Protein AF-A0A921GCU2-F1 (afdb_monomer_lite)

Sequence (90 aa):
MQIKDIRKFILLVIQGDKTIDARLKLFQNQKNEVEKQIKQLEEALDTIKFKCWYYETAKSVGNTAFVDSIPDEELPEDLRIIRQKMRSLE

Structure (mmCIF, N/CA/C/O backbone):
data_AF-A0A921GCU2-F1
#
_entry.id   AF-A0A921GCU2-F1
#
loop_
_atom_site.group_PDB
_atom_site.id
_atom_site.type_symbol
_atom_site.label_atom_id
_atom_site.label_alt_id
_atom_site.label_comp_id
_atom_site.label_asym_id
_atom_site.label_entity_id
_atom_site.label_seq_id
_atom_site.pdbx_PDB_ins_code
_atom_site.Cartn_x
_atom_site.Cartn_y
_atom_site.Cartn_z
_atom_site.occupancy
_atom_site.B_iso_or_equiv
_atom_site.auth_seq_id
_atom_site.auth_comp_id
_atom_site.auth_asym_id
_atom_site.auth_atom_id
_atom_site.pdbx_PDB_model_num
ATOM 1 N N . MET A 1 1 ? -12.439 -4.877 7.779 1.00 74.38 1 MET A N 1
ATOM 2 C CA . MET A 1 1 ? -13.392 -5.267 8.839 1.00 74.38 1 MET A CA 1
ATOM 3 C C . MET A 1 1 ? -14.319 -6.353 8.321 1.00 74.38 1 MET A C 1
ATOM 5 O O . MET A 1 1 ? -14.926 -6.157 7.276 1.00 74.38 1 MET A O 1
ATOM 9 N N . GLN A 1 2 ? -14.403 -7.500 8.995 1.00 83.88 2 GLN A N 1
ATOM 10 C CA . GLN A 1 2 ? -15.290 -8.594 8.587 1.00 83.88 2 GLN A CA 1
ATOM 11 C C . GLN A 1 2 ? -16.669 -8.468 9.258 1.00 83.88 2 GLN A C 1
ATOM 13 O O . GLN A 1 2 ? -16.815 -7.812 10.288 1.00 83.88 2 GLN A O 1
ATOM 18 N N . ILE A 1 3 ? -17.685 -9.158 8.725 1.00 85.38 3 ILE A N 1
ATOM 19 C CA . ILE A 1 3 ? -19.059 -9.165 9.277 1.00 85.38 3 ILE A CA 1
ATOM 20 C C . ILE A 1 3 ? -19.081 -9.561 10.768 1.00 85.38 3 ILE A C 1
ATOM 22 O O . ILE A 1 3 ? -19.868 -9.029 11.553 1.00 85.38 3 ILE A O 1
ATOM 26 N N . LYS A 1 4 ? -18.180 -10.459 11.187 1.00 83.44 4 LYS A N 1
ATOM 27 C CA . LYS A 1 4 ? -18.022 -10.871 12.592 1.00 83.44 4 LYS A CA 1
ATOM 28 C C . LYS A 1 4 ? -17.594 -9.718 13.513 1.00 83.44 4 LYS A C 1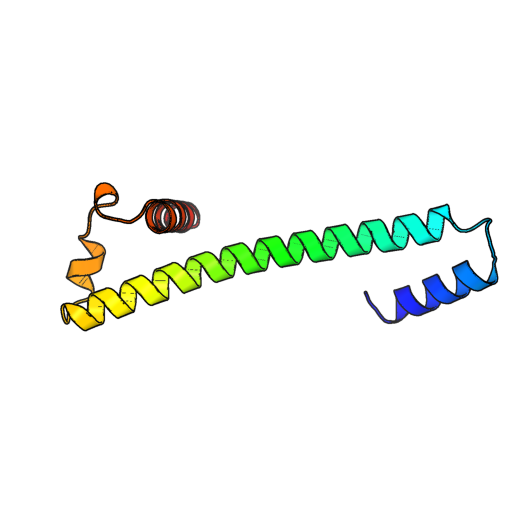
ATOM 30 O O . LYS A 1 4 ? -18.071 -9.632 14.643 1.00 83.44 4 LYS A O 1
ATOM 35 N N . ASP A 1 5 ? -16.752 -8.812 13.020 1.00 86.06 5 ASP A N 1
ATOM 36 C CA . ASP A 1 5 ? -16.233 -7.680 13.791 1.00 86.06 5 ASP A CA 1
ATOM 37 C C . ASP A 1 5 ? -17.317 -6.611 13.974 1.00 86.06 5 ASP A C 1
ATOM 39 O O . ASP A 1 5 ? -17.426 -6.021 15.045 1.00 86.06 5 ASP A O 1
ATOM 43 N N . ILE A 1 6 ? -18.190 -6.444 12.972 1.00 89.69 6 ILE A N 1
ATOM 44 C CA . ILE A 1 6 ? -19.360 -5.556 13.037 1.00 89.69 6 ILE A CA 1
ATOM 45 C C . ILE A 1 6 ? -20.334 -6.036 14.118 1.00 89.69 6 ILE A C 1
ATOM 47 O O . ILE A 1 6 ? -20.756 -5.252 14.967 1.00 89.69 6 ILE A O 1
ATOM 51 N N . ARG A 1 7 ? -20.652 -7.338 14.147 1.00 91.38 7 ARG A N 1
ATOM 52 C CA . ARG A 1 7 ? -21.504 -7.917 15.202 1.00 91.38 7 ARG A CA 1
ATOM 53 C C . ARG A 1 7 ? -20.896 -7.717 16.590 1.00 91.38 7 ARG A C 1
ATOM 55 O O . ARG A 1 7 ? -21.600 -7.313 17.512 1.00 91.38 7 ARG A O 1
ATOM 62 N N . LYS A 1 8 ? -19.587 -7.954 16.734 1.00 90.19 8 LYS A N 1
ATOM 63 C CA . LYS A 1 8 ? -18.863 -7.722 17.992 1.00 90.19 8 LYS A CA 1
ATOM 64 C C . LYS A 1 8 ? -18.937 -6.256 18.420 1.00 90.19 8 LYS A C 1
ATOM 66 O O . LYS A 1 8 ? -19.204 -5.987 19.585 1.00 90.19 8 LYS A O 1
ATOM 71 N N . PHE A 1 9 ? -18.745 -5.320 17.495 1.00 93.19 9 PHE A N 1
ATOM 72 C CA . PHE A 1 9 ? -18.855 -3.892 17.776 1.00 93.19 9 PHE A CA 1
ATOM 73 C C . PHE A 1 9 ? -20.253 -3.509 18.278 1.00 93.19 9 PHE A C 1
ATOM 75 O O . PHE A 1 9 ? -20.358 -2.859 19.316 1.00 93.19 9 PHE A O 1
ATOM 82 N N . ILE A 1 10 ? -21.317 -3.982 17.619 1.00 93.88 10 ILE A N 1
ATOM 83 C CA . ILE A 1 10 ? -22.706 -3.734 18.044 1.00 93.88 10 ILE A CA 1
ATOM 84 C C . ILE A 1 10 ? -22.937 -4.233 19.480 1.00 93.88 10 ILE A C 1
ATOM 86 O O . ILE A 1 10 ? -23.470 -3.496 20.308 1.00 93.88 10 ILE A O 1
ATOM 90 N N . LEU A 1 11 ? -22.475 -5.444 19.812 1.00 94.62 11 LEU A N 1
ATOM 91 C CA . LEU A 1 11 ? -22.587 -5.990 21.172 1.00 94.62 11 LEU A CA 1
ATOM 92 C C . LEU A 1 11 ? -21.835 -5.153 22.215 1.00 94.62 11 LEU A C 1
ATOM 94 O O . LEU A 1 11 ? -22.303 -5.029 23.345 1.00 94.62 11 LEU A O 1
ATOM 98 N N . LEU A 1 12 ? -20.681 -4.585 21.857 1.00 94.25 12 LEU A N 1
ATOM 99 C CA . LEU A 1 12 ? -19.927 -3.703 22.749 1.00 94.25 12 LEU A CA 1
ATOM 100 C C . LEU A 1 12 ? -20.657 -2.373 22.962 1.00 94.25 12 LEU A C 1
ATOM 102 O O . LEU A 1 12 ? -20.708 -1.896 24.092 1.00 94.25 12 LEU A O 1
ATOM 106 N N . VAL A 1 13 ? -21.254 -1.799 21.914 1.00 94.44 13 VAL A N 1
ATOM 107 C CA . VAL A 1 13 ? -22.038 -0.557 22.012 1.00 94.44 13 VAL A CA 1
ATOM 108 C C . VAL A 1 13 ? -23.242 -0.734 22.939 1.00 94.44 13 VAL A C 1
ATOM 110 O O . VAL A 1 13 ? -23.451 0.103 23.811 1.00 94.44 13 VAL A O 1
ATOM 113 N N . ILE A 1 14 ? -23.978 -1.847 22.825 1.00 96.06 14 ILE A N 1
ATOM 114 C CA . ILE A 1 14 ? -25.127 -2.155 23.701 1.00 96.06 14 ILE A CA 1
ATOM 115 C C . ILE A 1 14 ? -24.715 -2.219 25.181 1.00 96.06 14 ILE A C 1
ATOM 117 O O . ILE A 1 14 ? -25.483 -1.849 26.063 1.00 96.06 14 ILE A O 1
ATOM 121 N N . GLN A 1 15 ? -23.492 -2.666 25.469 1.00 94.44 15 GLN A N 1
ATOM 122 C CA . GLN A 1 15 ? -22.964 -2.756 26.833 1.00 94.44 15 GLN A CA 1
ATOM 123 C C . GLN A 1 15 ? -22.549 -1.401 27.434 1.00 94.44 15 GLN A C 1
ATOM 125 O O . GLN A 1 15 ? -22.217 -1.359 28.620 1.00 94.44 15 GLN A O 1
ATOM 130 N N . GLY A 1 16 ? -22.572 -0.317 26.655 1.00 93.75 16 GLY A N 1
ATOM 131 C CA . GLY A 1 16 ? -22.302 1.041 27.123 1.00 93.75 16 GLY A CA 1
ATOM 132 C C . GLY A 1 16 ? -20.827 1.326 27.415 1.00 93.75 16 GLY A C 1
ATOM 133 O O . GLY A 1 16 ? -19.916 0.712 26.855 1.00 93.75 16 GLY A O 1
ATOM 134 N N . ASP A 1 17 ? -20.570 2.299 28.284 1.00 96.19 17 ASP A N 1
ATOM 135 C CA . ASP A 1 17 ? -19.252 2.942 28.394 1.00 96.19 17 ASP A CA 1
ATOM 136 C C . ASP A 1 17 ? -18.147 2.057 28.970 1.00 96.19 17 ASP A C 1
ATOM 138 O O . ASP A 1 17 ? -16.976 2.234 28.641 1.00 96.19 17 ASP A O 1
ATOM 142 N N . LYS A 1 18 ? -18.506 0.993 29.696 1.00 95.38 18 LYS A N 1
ATOM 143 C CA . LYS A 1 18 ? -17.549 -0.024 30.167 1.00 95.38 18 LYS A CA 1
ATOM 144 C C . LYS A 1 18 ? -16.787 -0.742 29.042 1.00 95.38 18 LYS A C 1
ATOM 146 O O . LYS A 1 18 ? -15.850 -1.482 29.312 1.00 95.38 18 LYS A O 1
ATOM 151 N N . THR A 1 19 ? -17.208 -0.578 27.786 1.00 96.19 19 THR A N 1
ATOM 152 C CA . THR A 1 19 ? -16.567 -1.189 26.614 1.00 96.19 19 THR A CA 1
ATOM 153 C C . THR A 1 19 ? -15.812 -0.196 25.732 1.00 96.19 19 THR A C 1
ATOM 155 O O . THR A 1 19 ? -15.388 -0.583 24.641 1.00 96.19 19 THR A O 1
ATOM 158 N N . ILE A 1 20 ? -15.651 1.069 26.147 1.00 95.88 20 ILE A N 1
ATOM 159 C CA . ILE A 1 20 ? -14.954 2.094 25.348 1.00 95.88 20 ILE A CA 1
ATOM 160 C C . ILE A 1 20 ? -13.557 1.613 24.942 1.00 95.88 20 ILE A C 1
ATOM 162 O O . ILE A 1 20 ? -13.240 1.643 23.755 1.00 95.88 20 ILE A O 1
ATOM 166 N N . ASP A 1 21 ? -12.775 1.060 25.872 1.00 96.31 21 ASP A N 1
ATOM 167 C CA . ASP A 1 21 ? -11.433 0.541 25.574 1.00 96.31 21 ASP A CA 1
ATOM 168 C C . ASP A 1 21 ? -11.457 -0.597 24.546 1.00 96.31 21 ASP A C 1
ATOM 170 O O . ASP A 1 21 ? -10.640 -0.656 23.624 1.00 96.31 21 ASP A O 1
ATOM 174 N N . ALA A 1 22 ? -12.438 -1.497 24.653 1.00 94.00 22 ALA A N 1
ATOM 175 C CA . ALA A 1 22 ? -12.600 -2.602 23.714 1.00 94.00 22 ALA A CA 1
ATOM 176 C C . ALA A 1 22 ? -13.004 -2.113 22.311 1.00 94.00 22 ALA A C 1
ATOM 178 O O . ALA A 1 22 ? -12.520 -2.650 21.310 1.00 94.00 22 ALA A O 1
ATOM 179 N N . ARG A 1 23 ? -13.867 -1.090 22.231 1.00 94.44 23 ARG A N 1
ATOM 180 C CA . ARG A 1 23 ? -14.266 -0.436 20.974 1.00 94.44 23 ARG A CA 1
ATOM 181 C C . ARG A 1 23 ? -13.087 0.309 20.346 1.00 94.44 23 ARG A C 1
ATOM 183 O O . ARG A 1 23 ? -12.846 0.150 19.151 1.00 94.44 23 ARG A O 1
ATOM 190 N N . LEU A 1 24 ? -12.314 1.044 21.145 1.00 95.56 24 LEU A N 1
ATOM 191 C CA . LEU A 1 24 ? -11.109 1.745 20.701 1.00 95.56 24 LEU A CA 1
ATOM 192 C C . LEU A 1 24 ? -10.083 0.768 20.118 1.00 95.56 24 LEU A C 1
ATOM 194 O O . LEU A 1 24 ? -9.617 0.965 18.997 1.00 95.56 24 LEU A O 1
ATOM 198 N N . LYS A 1 25 ? -9.793 -0.328 20.829 1.00 95.06 25 LYS A N 1
ATOM 199 C CA . LYS A 1 25 ? -8.848 -1.354 20.367 1.00 95.06 25 LYS A CA 1
ATOM 200 C C . LYS A 1 25 ? -9.269 -1.982 19.036 1.00 95.06 25 LYS A C 1
ATOM 202 O O . LYS A 1 25 ? -8.424 -2.246 18.184 1.00 95.06 25 LYS A O 1
ATOM 207 N N . LEU A 1 26 ? -10.571 -2.204 18.834 1.00 93.19 26 LEU A N 1
ATOM 208 C CA . LEU A 1 26 ? -11.102 -2.715 17.567 1.00 93.19 26 LEU A CA 1
ATOM 209 C C . LEU A 1 26 ? -10.772 -1.765 16.407 1.00 93.19 26 LEU A C 1
ATOM 211 O O . LEU A 1 26 ? -10.265 -2.217 15.380 1.00 93.19 26 LEU A O 1
ATOM 215 N N . PHE A 1 27 ? -10.999 -0.461 16.579 1.00 94.25 27 PHE A N 1
ATOM 216 C CA . PHE A 1 27 ? -10.704 0.524 15.537 1.00 94.25 27 PHE A CA 1
ATOM 217 C C . PHE A 1 27 ? -9.211 0.771 15.337 1.00 94.25 27 PHE A C 1
ATOM 219 O O . PHE A 1 27 ? -8.793 0.937 14.197 1.00 94.25 27 PHE A O 1
ATOM 226 N N . GLN A 1 28 ? -8.396 0.745 16.392 1.00 96.06 28 GLN A N 1
ATOM 227 C CA . GLN A 1 28 ? -6.939 0.840 16.262 1.00 96.06 28 GLN A CA 1
ATOM 228 C C . GLN A 1 28 ? -6.375 -0.320 15.440 1.00 96.06 28 GLN A C 1
ATOM 230 O O . GLN A 1 28 ? -5.598 -0.102 14.516 1.00 96.06 28 GLN A O 1
ATOM 235 N N . ASN A 1 29 ? -6.829 -1.547 15.706 1.00 93.50 29 ASN A N 1
ATOM 236 C CA . ASN A 1 29 ? -6.436 -2.697 14.898 1.00 93.50 29 ASN A CA 1
ATOM 237 C C . ASN A 1 29 ? -6.881 -2.528 13.439 1.00 93.50 29 ASN A C 1
ATOM 239 O O . ASN A 1 29 ? -6.103 -2.773 12.523 1.00 93.50 29 ASN A O 1
ATOM 243 N N . GLN A 1 30 ? -8.117 -2.071 13.213 1.00 92.69 30 GLN A N 1
ATOM 244 C CA . GLN A 1 30 ? -8.620 -1.842 11.860 1.00 92.69 30 GLN A CA 1
ATOM 245 C C . GLN A 1 30 ? -7.845 -0.737 11.129 1.00 92.69 30 GLN A C 1
ATOM 247 O O . GLN A 1 30 ? -7.603 -0.874 9.932 1.00 92.69 30 GLN A O 1
ATOM 252 N N . LYS A 1 31 ? -7.446 0.325 11.836 1.00 95.56 31 LYS A N 1
ATOM 253 C CA . LYS A 1 31 ? -6.591 1.393 11.317 1.00 95.56 31 LYS A CA 1
ATOM 254 C C . LYS A 1 31 ? -5.242 0.828 10.874 1.00 95.56 31 LYS A C 1
ATOM 256 O O . LYS A 1 31 ? -4.883 1.011 9.719 1.00 95.56 31 LYS A O 1
ATOM 261 N N . ASN A 1 32 ? -4.563 0.077 11.741 1.00 96.44 32 ASN A N 1
ATOM 262 C CA . ASN A 1 32 ? -3.252 -0.503 11.438 1.00 96.44 32 ASN A CA 1
ATOM 263 C C . ASN A 1 32 ? -3.295 -1.421 10.204 1.00 96.44 32 ASN A C 1
ATOM 265 O O . ASN A 1 32 ? -2.404 -1.374 9.359 1.00 96.44 32 ASN A O 1
ATOM 269 N N . GLU A 1 33 ? -4.343 -2.240 10.070 1.00 95.00 33 GLU A N 1
ATOM 270 C CA . GLU A 1 33 ? -4.518 -3.104 8.895 1.00 95.00 33 GLU A CA 1
ATOM 271 C C . GLU A 1 33 ? -4.719 -2.300 7.606 1.00 95.00 33 GLU A C 1
ATOM 273 O O . GLU A 1 33 ? -4.161 -2.648 6.567 1.00 95.00 33 GLU A O 1
ATOM 278 N N . VAL A 1 34 ? -5.490 -1.211 7.662 1.00 96.00 34 VAL A N 1
ATOM 279 C CA . VAL A 1 34 ? -5.696 -0.331 6.503 1.00 96.00 34 VAL A CA 1
ATOM 280 C C . VAL A 1 34 ? -4.410 0.411 6.151 1.00 96.00 34 VAL A C 1
ATOM 282 O O . VAL A 1 34 ? -4.048 0.442 4.983 1.00 96.00 34 VAL A O 1
ATOM 285 N N . GLU A 1 35 ? -3.678 0.944 7.129 1.00 97.69 35 GLU A N 1
ATOM 286 C CA . GLU A 1 35 ? -2.383 1.600 6.898 1.00 97.69 35 GLU A CA 1
ATOM 287 C C . GLU A 1 35 ? -1.366 0.642 6.265 1.00 97.69 35 GLU A C 1
ATOM 289 O O . GLU A 1 35 ? -0.650 1.014 5.337 1.00 97.69 35 GLU A O 1
ATOM 294 N N . LYS A 1 36 ? -1.347 -0.626 6.694 1.00 96.62 36 LYS A N 1
ATOM 295 C CA . LYS A 1 36 ? -0.517 -1.661 6.068 1.00 96.62 36 LYS A CA 1
ATOM 296 C C . LYS A 1 36 ? -0.916 -1.918 4.613 1.00 96.62 36 LYS A C 1
ATOM 298 O O . LYS A 1 36 ? -0.037 -2.043 3.765 1.00 96.62 36 LYS A O 1
ATOM 303 N N . GLN A 1 37 ? -2.215 -1.994 4.320 1.00 96.25 37 GLN A N 1
ATOM 304 C CA . GLN A 1 37 ? -2.708 -2.165 2.949 1.00 96.25 37 GLN A CA 1
ATOM 305 C C . GLN A 1 37 ? -2.390 -0.952 2.075 1.00 96.25 37 GLN A C 1
ATOM 307 O O . GLN A 1 37 ? -1.959 -1.133 0.942 1.00 96.25 37 GLN A O 1
ATOM 312 N N . ILE A 1 38 ? -2.544 0.266 2.602 1.00 97.50 38 ILE A N 1
ATOM 313 C CA . ILE A 1 38 ? -2.155 1.502 1.912 1.00 97.50 38 ILE A CA 1
ATOM 314 C C . ILE A 1 38 ?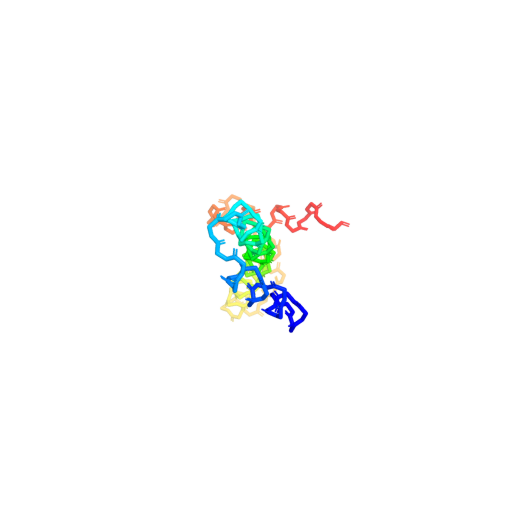 -0.680 1.432 1.542 1.00 97.50 38 ILE A C 1
ATOM 316 O O . ILE A 1 38 ? -0.358 1.573 0.370 1.00 97.50 38 ILE A O 1
ATOM 320 N N . LYS A 1 39 ? 0.195 1.098 2.496 1.00 96.06 39 LYS A N 1
ATOM 321 C CA . LYS A 1 39 ? 1.628 0.967 2.226 1.00 96.06 39 LYS A CA 1
ATOM 322 C C . LYS A 1 39 ? 1.915 -0.053 1.118 1.00 96.06 39 LYS A C 1
ATOM 324 O O . LYS A 1 39 ? 2.689 0.228 0.217 1.00 96.06 39 LYS A O 1
ATOM 329 N N . GLN A 1 40 ? 1.270 -1.219 1.144 1.00 94.38 40 GLN A N 1
ATOM 330 C CA . GLN A 1 40 ? 1.433 -2.226 0.085 1.00 94.38 40 GLN A CA 1
ATOM 331 C C . GLN A 1 40 ? 0.953 -1.726 -1.286 1.00 94.38 40 GLN A C 1
ATOM 333 O O . GLN A 1 40 ? 1.576 -2.016 -2.306 1.00 94.38 40 GLN A O 1
ATOM 338 N N . LEU A 1 41 ? -0.150 -0.976 -1.322 1.00 97.00 41 LEU A N 1
ATOM 339 C CA . LEU A 1 41 ? -0.678 -0.389 -2.552 1.00 97.00 41 LEU A CA 1
ATOM 340 C C . LEU A 1 41 ? 0.207 0.743 -3.077 1.00 97.00 41 LEU A C 1
ATOM 342 O O . LEU A 1 41 ? 0.372 0.848 -4.286 1.00 97.00 41 LEU A O 1
ATOM 346 N N . GLU A 1 42 ? 0.793 1.556 -2.199 1.00 95.19 42 GLU A N 1
ATOM 347 C CA . GLU A 1 42 ? 1.776 2.580 -2.565 1.00 95.19 42 GLU A CA 1
ATOM 348 C C . GLU A 1 42 ? 3.011 1.942 -3.208 1.00 95.19 42 GLU A C 1
ATOM 350 O O . GLU A 1 42 ? 3.442 2.377 -4.271 1.00 95.19 42 GLU A O 1
ATOM 355 N N . GLU A 1 43 ? 3.515 0.840 -2.645 1.00 91.75 43 GLU A N 1
ATOM 356 C CA . GLU A 1 43 ? 4.638 0.094 -3.227 1.00 91.75 43 GLU A CA 1
ATOM 357 C C . GLU A 1 43 ? 4.302 -0.493 -4.602 1.00 91.75 43 GLU A C 1
ATOM 359 O O . GLU A 1 43 ? 5.101 -0.395 -5.534 1.00 91.75 43 GLU A O 1
ATOM 364 N N . ALA A 1 44 ? 3.106 -1.067 -4.755 1.00 93.38 44 ALA A N 1
ATOM 365 C CA . ALA A 1 44 ? 2.639 -1.555 -6.049 1.00 93.38 44 ALA A CA 1
ATOM 366 C C . ALA A 1 44 ? 2.475 -0.409 -7.063 1.00 93.38 44 ALA A C 1
ATOM 368 O O . ALA A 1 44 ? 2.834 -0.551 -8.235 1.00 93.38 44 ALA A O 1
ATOM 369 N N . LEU A 1 45 ? 1.953 0.738 -6.618 1.00 95.25 45 LEU A N 1
ATOM 370 C CA . LEU A 1 45 ? 1.776 1.925 -7.445 1.00 95.25 45 LEU A CA 1
ATOM 371 C C . LEU A 1 45 ? 3.119 2.470 -7.935 1.00 95.25 45 LEU A C 1
ATOM 373 O O . LEU A 1 45 ? 3.214 2.871 -9.091 1.00 95.25 45 LEU A O 1
ATOM 377 N N . ASP A 1 46 ? 4.153 2.456 -7.101 1.00 93.69 46 ASP A N 1
ATOM 378 C CA . ASP A 1 46 ? 5.498 2.875 -7.485 1.00 93.69 46 ASP A CA 1
ATOM 379 C C . ASP A 1 46 ? 6.063 2.012 -8.621 1.00 93.69 46 ASP A C 1
ATOM 381 O O . ASP A 1 46 ? 6.521 2.542 -9.637 1.00 93.69 46 ASP A O 1
ATOM 385 N N . THR A 1 47 ? 5.937 0.684 -8.529 1.00 91.38 47 THR A N 1
ATOM 386 C CA . THR A 1 47 ? 6.304 -0.222 -9.630 1.00 91.38 47 THR A CA 1
ATOM 387 C C . THR A 1 47 ? 5.527 0.095 -10.909 1.00 91.38 47 THR A C 1
ATOM 389 O O . THR A 1 47 ? 6.111 0.135 -11.996 1.00 91.38 47 THR A O 1
ATOM 392 N N . ILE A 1 48 ? 4.221 0.354 -10.797 1.00 94.25 48 ILE A N 1
ATOM 393 C CA . ILE A 1 48 ? 3.380 0.713 -11.944 1.00 94.25 48 ILE A CA 1
ATOM 394 C C . ILE A 1 48 ? 3.846 2.035 -12.563 1.00 94.25 48 ILE A C 1
ATOM 396 O O . ILE A 1 48 ? 4.039 2.087 -13.775 1.00 94.25 48 ILE A O 1
ATOM 400 N N . LYS A 1 49 ? 4.093 3.077 -11.758 1.00 93.12 49 LYS A N 1
ATOM 401 C CA . LYS A 1 49 ? 4.605 4.376 -12.228 1.00 93.12 49 LYS A CA 1
ATOM 402 C C . LYS A 1 49 ? 5.907 4.212 -13.004 1.00 93.12 49 LYS A C 1
ATOM 404 O O . LYS A 1 49 ? 6.030 4.756 -14.100 1.00 93.12 49 LYS A O 1
ATOM 409 N N . PHE A 1 50 ? 6.846 3.423 -12.478 1.00 92.62 50 PHE A N 1
ATOM 410 C CA . PHE A 1 50 ? 8.097 3.153 -13.178 1.00 92.62 50 PHE A CA 1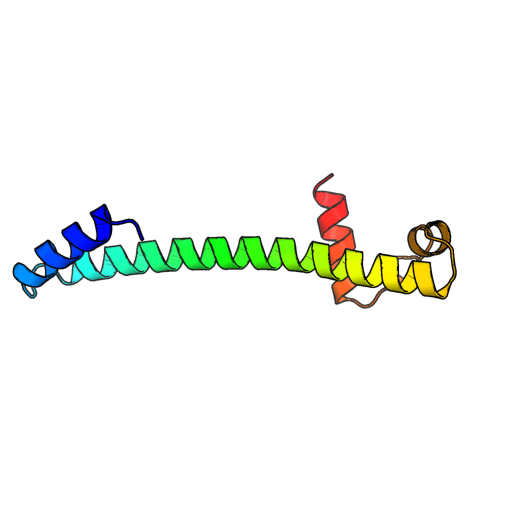
ATOM 411 C C . PHE A 1 50 ? 7.857 2.444 -14.514 1.00 92.62 50 PHE A C 1
ATOM 413 O O . PHE A 1 50 ? 8.439 2.832 -15.523 1.00 92.62 50 PHE A O 1
ATOM 420 N N . LYS A 1 51 ? 6.989 1.425 -14.557 1.00 93.94 51 LYS A N 1
ATOM 421 C CA . LYS A 1 51 ? 6.679 0.718 -15.810 1.00 93.94 51 LYS A CA 1
ATOM 422 C C . LYS A 1 51 ? 5.961 1.612 -16.824 1.00 93.94 51 LYS A C 1
ATOM 424 O O . LYS A 1 51 ? 6.265 1.505 -18.009 1.00 93.94 51 LYS A O 1
ATOM 429 N N . CYS A 1 52 ? 5.074 2.507 -16.387 1.00 94.50 52 CYS A N 1
ATOM 430 C CA . CYS A 1 52 ? 4.467 3.511 -17.263 1.00 94.50 52 CYS A CA 1
ATOM 431 C C . CYS A 1 52 ? 5.543 4.396 -17.899 1.00 94.50 52 CYS A C 1
ATOM 433 O O . CYS A 1 52 ? 5.639 4.436 -19.122 1.00 94.50 52 CYS A O 1
ATOM 435 N N . TRP A 1 53 ? 6.419 4.998 -17.087 1.00 93.81 53 TRP A N 1
ATOM 436 C CA . TRP A 1 53 ? 7.535 5.804 -17.589 1.00 93.81 53 TRP A CA 1
ATOM 437 C C . TRP A 1 53 ? 8.459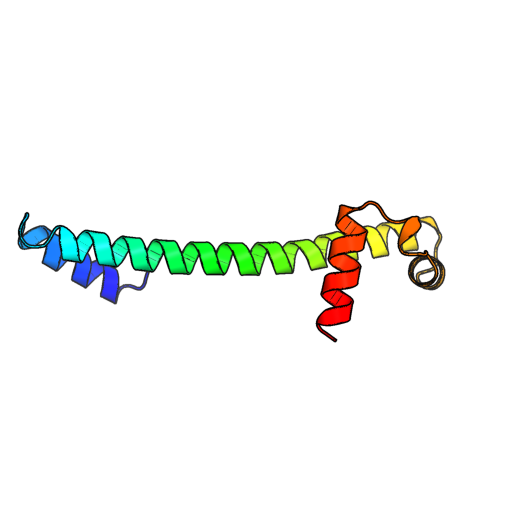 5.012 -18.528 1.00 93.81 53 TRP A C 1
ATOM 439 O O . TRP A 1 53 ? 8.844 5.508 -19.588 1.00 93.81 53 TRP A O 1
ATOM 449 N N . TYR A 1 54 ? 8.781 3.763 -18.175 1.00 92.56 54 TYR A N 1
ATOM 450 C CA . TYR A 1 54 ? 9.643 2.885 -18.966 1.00 92.56 54 TYR A CA 1
ATOM 451 C C . TYR A 1 54 ? 9.087 2.686 -20.378 1.00 92.56 54 TYR A C 1
ATOM 453 O O . TYR A 1 54 ? 9.794 2.883 -21.366 1.00 92.56 54 TYR A O 1
ATOM 461 N N . TYR A 1 55 ? 7.803 2.334 -20.485 1.00 94.62 55 TYR A N 1
ATOM 462 C CA . TYR A 1 55 ? 7.179 2.079 -21.780 1.00 94.62 55 TYR A CA 1
ATOM 463 C C . TYR A 1 55 ? 6.833 3.358 -22.545 1.00 94.62 55 TYR A C 1
ATOM 465 O O . TYR A 1 55 ? 6.896 3.347 -23.772 1.00 94.62 55 TYR A O 1
ATOM 473 N N . GLU A 1 56 ? 6.524 4.466 -21.872 1.00 93.50 56 GLU A N 1
ATOM 474 C CA . GLU A 1 56 ? 6.377 5.778 -22.516 1.00 93.50 56 GLU A CA 1
ATOM 475 C C . GLU A 1 56 ? 7.697 6.236 -23.145 1.00 93.50 56 GLU A C 1
ATOM 477 O O . GLU A 1 56 ? 7.724 6.641 -24.310 1.00 93.50 56 GLU A O 1
ATOM 482 N N . THR A 1 57 ? 8.805 6.081 -22.416 1.00 91.06 57 THR A N 1
ATOM 483 C CA . THR A 1 57 ? 10.150 6.389 -22.914 1.00 91.06 57 THR A CA 1
ATOM 484 C C . THR A 1 57 ? 10.508 5.470 -24.077 1.00 91.06 57 THR A C 1
ATOM 486 O O . THR A 1 57 ? 10.837 5.959 -25.156 1.00 91.06 57 THR A O 1
ATOM 489 N N . ALA A 1 58 ? 10.351 4.151 -23.914 1.00 93.12 58 ALA A N 1
ATOM 490 C CA . ALA A 1 58 ? 10.631 3.174 -24.966 1.00 93.12 58 ALA A CA 1
ATOM 491 C C . ALA A 1 58 ? 9.790 3.417 -26.225 1.00 93.12 58 ALA A C 1
ATOM 493 O O . ALA A 1 58 ? 10.293 3.264 -27.333 1.00 93.12 58 ALA A O 1
ATOM 494 N N . LYS A 1 59 ? 8.526 3.831 -26.076 1.00 93.00 59 LYS A N 1
ATOM 495 C CA . LYS A 1 59 ? 7.653 4.203 -27.195 1.00 93.00 59 LYS A CA 1
ATOM 496 C C . LYS A 1 59 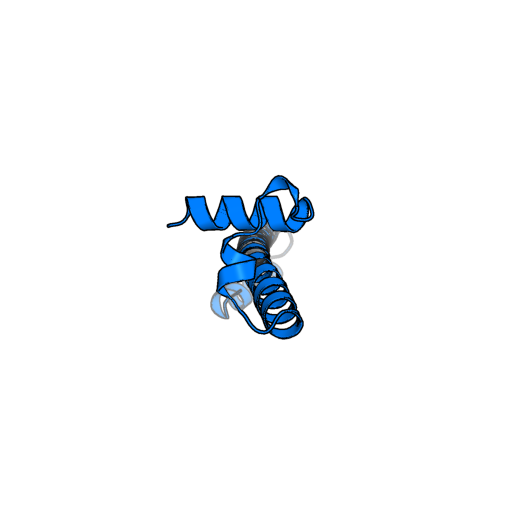? 8.161 5.447 -27.924 1.00 93.00 59 LYS A C 1
ATOM 498 O O . LYS A 1 59 ? 8.086 5.483 -29.147 1.00 93.00 59 LYS A O 1
ATOM 503 N N . SER A 1 60 ? 8.669 6.440 -27.195 1.00 92.06 60 SER A N 1
ATOM 504 C CA . SER A 1 60 ? 9.223 7.672 -27.773 1.00 92.06 60 SER A CA 1
ATOM 505 C C . SER A 1 60 ? 10.476 7.401 -28.613 1.00 92.06 60 SER A C 1
ATOM 507 O O . SER A 1 60 ? 10.598 7.905 -29.727 1.00 92.06 60 SER A O 1
ATOM 509 N N . VAL A 1 61 ? 11.380 6.548 -28.116 1.00 91.19 61 VAL A N 1
ATOM 510 C CA . VAL A 1 61 ? 12.628 6.193 -28.822 1.00 91.19 61 VAL A CA 1
ATOM 511 C C . VAL A 1 61 ? 12.494 4.979 -29.753 1.00 91.19 61 VAL A C 1
ATOM 513 O O . VAL A 1 61 ? 13.407 4.681 -30.517 1.00 91.19 61 VAL A O 1
ATOM 516 N N . GLY A 1 62 ? 11.370 4.260 -29.689 1.00 90.75 62 GLY A N 1
ATOM 517 C CA . GLY A 1 62 ? 11.090 3.051 -30.469 1.00 90.75 62 GLY A CA 1
ATOM 518 C C . GLY A 1 62 ? 11.836 1.786 -30.017 1.00 90.75 62 GLY A C 1
ATOM 519 O O . GLY A 1 62 ? 11.805 0.785 -30.729 1.00 90.75 62 GLY A O 1
ATOM 520 N N . ASN A 1 63 ? 12.520 1.808 -28.868 1.00 87.75 63 ASN A N 1
ATOM 521 C CA . ASN A 1 63 ? 13.364 0.709 -28.394 1.00 87.75 63 ASN A CA 1
ATOM 522 C C . ASN A 1 63 ? 13.435 0.652 -26.858 1.00 87.75 63 ASN A C 1
ATOM 524 O O . ASN A 1 63 ? 13.800 1.628 -26.206 1.00 87.75 63 ASN A O 1
ATOM 528 N N . THR A 1 64 ? 13.153 -0.513 -26.276 1.00 87.25 64 THR A N 1
ATOM 529 C CA . THR A 1 64 ? 13.262 -0.754 -24.827 1.00 87.25 64 THR A CA 1
ATOM 530 C C . THR A 1 64 ? 14.711 -0.878 -24.354 1.00 87.25 64 THR A C 1
ATOM 532 O O . THR A 1 64 ? 15.024 -0.431 -23.255 1.00 87.25 64 THR A O 1
ATOM 535 N N . ALA A 1 65 ? 15.620 -1.381 -25.199 1.00 87.94 65 ALA A N 1
ATOM 536 C CA . ALA A 1 65 ? 17.032 -1.551 -24.843 1.00 87.94 65 ALA A CA 1
ATOM 537 C C . ALA A 1 65 ? 17.736 -0.213 -24.565 1.00 87.94 65 ALA A C 1
ATOM 539 O O . ALA A 1 65 ? 18.662 -0.150 -23.760 1.00 87.94 65 ALA A O 1
ATOM 540 N N . PHE A 1 66 ? 17.268 0.870 -25.197 1.00 85.06 66 PHE A N 1
ATOM 541 C CA . PHE A 1 66 ? 17.730 2.216 -24.873 1.00 85.06 66 PHE A CA 1
ATOM 542 C C . PHE A 1 66 ? 17.396 2.568 -23.420 1.00 85.06 66 PHE A C 1
ATOM 544 O O . PHE A 1 66 ? 18.271 3.009 -22.685 1.00 85.06 66 PHE A O 1
ATOM 551 N N . VAL A 1 67 ? 16.164 2.300 -22.979 1.00 84.19 67 VAL A N 1
ATOM 552 C CA . VAL A 1 67 ? 15.709 2.598 -21.612 1.00 84.19 67 VAL A CA 1
ATOM 553 C C . VAL A 1 67 ? 16.463 1.769 -20.572 1.00 84.19 67 VAL A C 1
ATOM 555 O O . VAL A 1 67 ? 16.812 2.282 -19.512 1.00 84.19 67 VAL A O 1
ATOM 558 N N . ASP A 1 68 ? 16.782 0.511 -20.885 1.00 84.50 68 ASP A N 1
ATOM 559 C CA . ASP A 1 68 ? 17.592 -0.342 -20.007 1.00 84.50 68 ASP A CA 1
ATOM 560 C C . ASP A 1 68 ? 19.013 0.208 -19.814 1.00 84.50 68 ASP A C 1
ATOM 562 O O . ASP A 1 68 ? 19.566 0.100 -18.717 1.00 84.50 68 ASP A O 1
ATOM 566 N N . SER A 1 69 ? 19.566 0.838 -20.857 1.00 86.44 69 SER A N 1
ATOM 567 C CA . SER A 1 69 ? 20.899 1.445 -20.849 1.00 86.44 69 SER A CA 1
ATOM 568 C C . SER A 1 69 ? 20.977 2.812 -20.161 1.00 86.44 69 SER A C 1
ATOM 570 O O . SER A 1 69 ? 22.087 3.279 -19.912 1.00 86.44 69 SER A O 1
ATOM 572 N N . ILE A 1 70 ? 19.836 3.437 -19.825 1.00 86.75 70 ILE A N 1
ATOM 573 C CA . ILE A 1 70 ? 19.816 4.733 -19.132 1.00 86.75 70 ILE A CA 1
ATOM 574 C C . ILE A 1 70 ? 20.450 4.565 -17.740 1.00 86.75 70 ILE A C 1
ATOM 576 O O . ILE A 1 70 ? 19.979 3.722 -16.955 1.00 86.75 70 ILE A O 1
ATOM 580 N N . PRO A 1 71 ? 21.502 5.342 -17.424 1.00 86.94 71 PRO A N 1
ATOM 581 C CA . PRO A 1 71 ? 22.149 5.307 -16.122 1.00 86.94 71 PRO A CA 1
ATOM 582 C C . PRO A 1 71 ? 21.235 5.903 -15.045 1.00 86.94 71 PRO A C 1
ATOM 584 O O . PRO A 1 71 ? 20.374 6.743 -15.314 1.00 86.94 71 PRO A O 1
ATOM 587 N N . ASP A 1 72 ? 21.404 5.455 -13.802 1.00 84.25 72 ASP A N 1
ATOM 588 C CA . ASP A 1 72 ? 20.514 5.846 -12.706 1.00 84.25 72 ASP A CA 1
ATOM 589 C C . ASP A 1 72 ? 20.628 7.350 -12.380 1.00 84.25 72 ASP A C 1
ATOM 591 O O . ASP A 1 72 ? 19.689 7.928 -11.842 1.00 84.25 72 ASP A O 1
ATOM 595 N N . GLU A 1 73 ? 21.734 8.004 -12.747 1.00 85.38 73 GLU A N 1
ATOM 596 C CA . GLU A 1 73 ? 21.968 9.447 -12.607 1.00 85.38 73 GLU A CA 1
ATOM 597 C C . GLU A 1 73 ? 21.118 10.312 -13.550 1.00 85.38 73 GLU A C 1
ATOM 599 O O . GLU A 1 73 ? 20.875 11.479 -13.246 1.00 85.38 73 GLU A O 1
ATOM 604 N N . GLU A 1 74 ? 20.665 9.761 -14.678 1.00 85.06 74 GLU A N 1
ATOM 605 C CA . GLU A 1 74 ? 19.807 10.464 -15.643 1.00 85.06 74 GLU A CA 1
ATOM 606 C C . GLU A 1 74 ? 18.314 10.325 -15.310 1.00 85.06 74 GLU A C 1
ATOM 608 O O . GLU A 1 74 ? 17.469 11.016 -15.886 1.00 85.06 74 GLU A O 1
ATOM 613 N N . LEU A 1 75 ? 17.972 9.448 -14.362 1.00 85.06 75 LEU A N 1
ATOM 614 C CA . LEU A 1 75 ? 16.605 9.276 -13.895 1.00 85.06 75 LEU A CA 1
ATOM 615 C C . LEU A 1 75 ? 16.235 10.365 -12.878 1.00 85.06 75 LEU A C 1
ATOM 617 O O . LEU A 1 75 ? 17.027 10.682 -11.989 1.00 85.06 75 LEU A O 1
ATOM 621 N N . PRO A 1 76 ? 14.995 10.879 -12.924 1.00 87.38 76 PRO A N 1
ATOM 622 C CA . PRO A 1 76 ? 14.426 11.630 -11.812 1.00 87.38 76 PRO A CA 1
ATOM 623 C C . PRO A 1 76 ? 14.566 10.860 -10.493 1.00 87.38 76 PRO A C 1
ATOM 625 O O . PRO A 1 76 ? 14.384 9.640 -10.468 1.00 87.38 76 PRO A O 1
ATOM 628 N N . GLU A 1 77 ? 14.832 11.580 -9.400 1.00 86.00 77 GLU A N 1
ATOM 629 C CA . GLU A 1 77 ? 15.112 11.001 -8.076 1.00 86.00 77 GLU A CA 1
ATOM 630 C C . GLU A 1 77 ? 14.079 9.942 -7.663 1.00 86.00 77 GLU A C 1
ATOM 632 O O . GLU A 1 77 ? 14.440 8.830 -7.280 1.00 86.00 77 GLU A O 1
ATOM 637 N N . ASP A 1 78 ? 12.792 10.250 -7.833 1.00 86.38 78 ASP A N 1
ATOM 638 C CA . ASP A 1 78 ? 11.696 9.350 -7.473 1.00 86.38 78 ASP A CA 1
ATOM 639 C C . ASP A 1 78 ? 11.767 8.026 -8.252 1.00 86.38 78 ASP A C 1
ATOM 641 O O . ASP A 1 78 ? 11.631 6.947 -7.680 1.00 86.38 78 ASP A O 1
ATOM 645 N N . LEU A 1 79 ? 12.049 8.079 -9.558 1.00 89.56 79 LEU A N 1
ATOM 646 C CA . LEU A 1 79 ? 12.165 6.884 -10.401 1.00 89.56 79 LEU A CA 1
ATOM 647 C C . LEU A 1 79 ? 13.440 6.095 -10.104 1.00 89.56 79 LEU A C 1
ATOM 649 O O . LEU A 1 79 ? 13.425 4.863 -10.174 1.00 89.56 79 LEU A O 1
ATOM 653 N N . ARG A 1 80 ? 14.524 6.786 -9.737 1.00 89.62 80 ARG A N 1
ATOM 654 C CA . ARG A 1 80 ? 15.783 6.169 -9.314 1.00 89.62 80 ARG A CA 1
ATOM 655 C C . ARG A 1 80 ? 15.595 5.341 -8.047 1.00 89.62 80 ARG A C 1
ATOM 657 O O . ARG A 1 80 ? 15.985 4.173 -8.021 1.00 89.62 80 ARG A O 1
ATOM 664 N N . ILE A 1 81 ? 14.943 5.910 -7.032 1.00 89.19 81 ILE A N 1
ATOM 665 C CA . ILE A 1 81 ? 14.629 5.217 -5.774 1.00 89.19 81 ILE A CA 1
ATOM 666 C C . ILE A 1 81 ? 13.768 3.980 -6.053 1.00 89.19 81 ILE A C 1
ATOM 668 O O . ILE A 1 81 ? 14.058 2.892 -5.551 1.00 89.19 81 ILE A O 1
ATOM 672 N N . ILE A 1 82 ? 12.742 4.114 -6.900 1.00 89.75 82 ILE A N 1
ATOM 673 C CA . ILE A 1 82 ? 11.860 2.996 -7.259 1.00 89.75 82 ILE A CA 1
ATOM 674 C C . ILE A 1 82 ? 12.637 1.897 -8.001 1.00 89.75 82 ILE A C 1
ATOM 676 O O . ILE A 1 82 ? 12.481 0.718 -7.678 1.00 89.75 82 ILE A O 1
ATOM 680 N N . ARG A 1 83 ? 13.513 2.249 -8.952 1.00 88.12 83 ARG A N 1
ATOM 681 C CA . ARG A 1 83 ? 14.340 1.281 -9.696 1.00 88.12 83 ARG A CA 1
ATOM 682 C C . ARG A 1 83 ? 15.288 0.512 -8.778 1.00 88.12 83 ARG A C 1
ATOM 684 O O . ARG A 1 83 ? 15.383 -0.708 -8.891 1.00 88.12 83 ARG A O 1
ATOM 691 N N . GLN A 1 84 ? 15.951 1.203 -7.851 1.00 88.81 84 GLN A N 1
ATOM 692 C CA .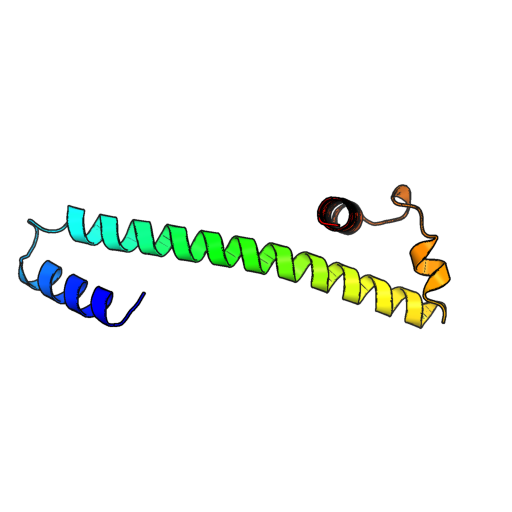 GLN A 1 84 ? 16.820 0.577 -6.850 1.00 88.81 84 GLN A CA 1
ATOM 693 C C . GLN A 1 84 ? 16.033 -0.360 -5.932 1.00 88.81 84 GLN A C 1
ATOM 695 O O . GLN A 1 84 ? 16.450 -1.497 -5.709 1.00 88.81 84 GLN A O 1
ATOM 700 N N . LYS A 1 85 ? 14.861 0.083 -5.461 1.00 88.38 85 LYS A N 1
ATOM 701 C CA . LYS A 1 85 ? 13.970 -0.742 -4.642 1.00 88.38 85 LYS A CA 1
ATOM 702 C C . LYS A 1 85 ? 13.549 -2.012 -5.382 1.00 88.38 85 LYS A C 1
ATOM 704 O O . LYS A 1 85 ? 13.638 -3.090 -4.806 1.00 88.38 85 LYS A O 1
ATOM 709 N N . MET A 1 86 ? 13.165 -1.915 -6.656 1.00 85.31 86 MET A N 1
ATOM 710 C CA . MET A 1 86 ? 12.822 -3.087 -7.469 1.00 85.31 86 MET A CA 1
ATOM 711 C C . MET A 1 86 ? 14.000 -4.049 -7.654 1.00 85.31 86 MET A C 1
ATOM 713 O O . MET A 1 86 ? 13.812 -5.243 -7.469 1.00 85.31 86 MET A O 1
ATOM 717 N N . ARG A 1 87 ? 15.214 -3.551 -7.933 1.00 84.88 87 ARG A N 1
ATOM 718 C CA . ARG A 1 87 ? 16.416 -4.404 -8.040 1.00 84.88 87 ARG A CA 1
ATOM 719 C C . ARG A 1 87 ? 16.774 -5.106 -6.728 1.00 84.88 87 ARG A C 1
ATOM 721 O O . ARG A 1 87 ? 17.372 -6.167 -6.761 1.00 84.88 87 ARG A O 1
ATOM 728 N N . SER A 1 88 ? 16.438 -4.519 -5.577 1.00 82.75 88 SER A N 1
ATOM 729 C CA . SER A 1 88 ? 16.668 -5.147 -4.266 1.00 82.75 88 SER A CA 1
ATOM 730 C C . SER A 1 88 ? 15.653 -6.242 -3.902 1.00 82.75 88 SER A C 1
ATOM 732 O O . SER A 1 88 ? 15.828 -6.914 -2.888 1.00 82.75 88 SER A O 1
ATOM 734 N N . LEU A 1 89 ? 14.581 -6.382 -4.691 1.00 71.75 89 LEU A N 1
ATOM 735 C CA . LEU A 1 89 ? 13.514 -7.371 -4.505 1.00 71.75 89 LEU A CA 1
ATOM 736 C C . LEU A 1 89 ? 13.659 -8.600 -5.428 1.00 71.75 89 LEU A C 1
ATOM 738 O O . LEU A 1 89 ? 12.912 -9.561 -5.237 1.00 71.75 89 LEU A O 1
ATOM 742 N N . GLU A 1 90 ? 14.568 -8.553 -6.409 1.00 56.69 90 GLU A N 1
ATOM 743 C CA . GLU A 1 90 ? 14.960 -9.670 -7.294 1.00 56.69 90 GLU A CA 1
ATOM 744 C C . GLU A 1 90 ? 16.058 -10.535 -6.656 1.00 56.69 90 GLU A C 1
ATOM 746 O O . GLU A 1 90 ? 15.972 -11.776 -6.807 1.00 56.69 90 GLU A O 1
#

Radius of gyration: 22.54 Å; chains: 1; bounding box: 47×22×61 Å

Secondary structure (DSSP, 8-state):
--HHHHHHHHHHHHT-GGGHHHHHHHHHHHHHHHHHHHHHHHHHHHHHHHHHHHHHHHHHHT-HHHHHH--GGGS-HHHHHHHHHHHTT-

InterPro domains:
  IPR009061 Putative DNA-binding domain superfamily [SSF46955] (1-60)

pLDDT: mean 90.69, std 6.09, range [56.69, 97.69]

Organism: NCBI:txid29348

Foldseek 3Di:
DDPVLVVVLVVLVVVPDVCVVVNVVSVVVVVVVVVVVVVVVVLVVLVVVLVVVQVVVCVVVVHSVVSVPDDLVPDDPSSSVNVVVVVVVD